Protein AF-A0A7X8V606-F1 (afdb_monomer_lite)

Structure (mmCIF, N/CA/C/O backbone):
data_AF-A0A7X8V606-F1
#
_entry.id   AF-A0A7X8V606-F1
#
loop_
_atom_site.group_PDB
_atom_site.id
_atom_site.type_symbol
_atom_site.label_atom_id
_atom_site.label_alt_id
_atom_site.label_comp_id
_atom_site.label_asym_id
_atom_site.label_entity_id
_atom_site.label_seq_id
_atom_site.pdbx_PDB_ins_code
_atom_site.Cartn_x
_atom_site.Cartn_y
_atom_site.Cartn_z
_atom_site.occupancy
_atom_site.B_iso_or_equiv
_atom_site.auth_seq_id
_atom_site.auth_comp_id
_atom_site.auth_asym_id
_atom_site.auth_atom_id
_atom_site.pdbx_PDB_model_num
ATOM 1 N N . MET A 1 1 ? -9.248 12.528 6.461 1.00 71.75 1 MET A N 1
ATOM 2 C CA . MET A 1 1 ? -9.094 11.209 5.810 1.00 71.75 1 MET A CA 1
ATOM 3 C C . MET A 1 1 ? -9.907 10.234 6.644 1.00 71.75 1 MET A C 1
ATOM 5 O O . MET A 1 1 ? -9.783 10.336 7.853 1.00 71.75 1 MET A O 1
ATOM 9 N N . GLY A 1 2 ? -10.758 9.388 6.055 1.00 89.31 2 GLY A N 1
ATOM 10 C CA . GLY A 1 2 ? -11.555 8.424 6.840 1.00 89.31 2 GLY A CA 1
ATOM 11 C C . GLY A 1 2 ? -13.058 8.381 6.555 1.00 89.31 2 GLY A C 1
ATOM 12 O O . GLY A 1 2 ? -13.707 7.450 7.010 1.00 89.31 2 GLY A O 1
ATOM 13 N N . ILE A 1 3 ? -13.607 9.293 5.741 1.00 96.69 3 ILE A N 1
ATOM 14 C CA . ILE A 1 3 ? -15.060 9.375 5.475 1.00 96.69 3 ILE A CA 1
ATOM 15 C C . ILE A 1 3 ? -15.687 8.039 5.043 1.00 96.69 3 ILE A C 1
ATOM 17 O O . ILE A 1 3 ? -16.785 7.703 5.476 1.00 96.69 3 ILE A O 1
ATOM 21 N N . TRP A 1 4 ? -14.977 7.248 4.232 1.00 97.31 4 TRP A N 1
ATOM 22 C CA . TRP A 1 4 ? -15.421 5.915 3.821 1.00 97.31 4 TRP A CA 1
ATOM 23 C C . TRP A 1 4 ? -15.470 4.931 4.984 1.00 97.31 4 TRP A C 1
ATOM 25 O O . TRP A 1 4 ? -16.433 4.184 5.100 1.00 97.31 4 TRP A O 1
ATOM 35 N N . ILE A 1 5 ? -14.473 4.956 5.869 1.00 96.50 5 ILE A N 1
ATOM 36 C CA . ILE A 1 5 ? -14.475 4.112 7.061 1.00 96.50 5 ILE A CA 1
ATOM 37 C C . ILE A 1 5 ? -15.622 4.557 7.968 1.00 96.50 5 ILE A C 1
ATOM 39 O O . ILE A 1 5 ? -16.459 3.744 8.317 1.00 96.50 5 ILE A O 1
ATOM 43 N N . GLU A 1 6 ? -15.750 5.846 8.273 1.00 96.50 6 GLU A N 1
ATOM 44 C CA . GLU A 1 6 ? -16.831 6.366 9.125 1.00 96.50 6 GLU A CA 1
ATOM 45 C C . GLU A 1 6 ? -18.233 6.028 8.591 1.00 96.50 6 GLU A C 1
ATOM 47 O O . GLU A 1 6 ? -19.126 5.686 9.364 1.00 96.50 6 GLU A O 1
ATOM 52 N N . THR A 1 7 ? -18.422 6.078 7.270 1.00 97.75 7 THR A N 1
ATOM 53 C CA . THR A 1 7 ? -19.724 5.840 6.628 1.00 97.75 7 THR A CA 1
ATOM 54 C C . THR A 1 7 ? -20.023 4.352 6.445 1.00 97.75 7 THR A C 1
ATOM 56 O O . THR A 1 7 ? -21.169 3.925 6.591 1.00 97.75 7 THR A O 1
ATOM 59 N N . CYS A 1 8 ? -19.010 3.553 6.106 1.00 97.38 8 CYS A N 1
ATOM 60 C CA . CYS A 1 8 ? -19.185 2.183 5.629 1.00 97.38 8 CYS A CA 1
ATOM 61 C C . CYS A 1 8 ? -18.550 1.125 6.536 1.00 97.38 8 CYS A C 1
ATOM 63 O O . CYS A 1 8 ? -18.601 -0.043 6.170 1.00 97.38 8 CYS A O 1
ATOM 65 N N . LYS A 1 9 ? -17.999 1.484 7.709 1.00 96.12 9 LYS A N 1
ATOM 66 C CA . LYS A 1 9 ? -17.287 0.559 8.616 1.00 96.12 9 LYS A CA 1
ATOM 67 C C . LYS A 1 9 ? -17.955 -0.812 8.782 1.00 96.12 9 LYS A C 1
ATOM 69 O O . LYS A 1 9 ? -17.230 -1.794 8.690 1.00 96.12 9 LYS A O 1
ATOM 74 N N . PRO A 1 10 ? -19.283 -0.930 8.993 1.00 97.06 10 PRO A N 1
ATOM 75 C CA . PRO A 1 10 ? -19.922 -2.237 9.178 1.00 97.06 10 PRO A CA 1
ATOM 76 C C . PRO A 1 10 ? -19.868 -3.168 7.955 1.00 97.06 10 PRO A C 1
ATOM 78 O O . PRO A 1 10 ? -20.267 -4.321 8.070 1.00 97.06 10 PRO A O 1
ATOM 81 N N . TYR A 1 11 ? -19.435 -2.663 6.799 1.00 97.88 11 TYR A N 1
ATOM 82 C CA . TYR A 1 11 ? -19.394 -3.364 5.515 1.00 97.88 11 TYR A CA 1
ATOM 83 C C . TYR A 1 11 ? -17.972 -3.496 4.948 1.00 97.88 11 TYR A C 1
ATOM 85 O O . TYR A 1 11 ? -17.815 -3.924 3.807 1.00 97.88 11 TYR A O 1
ATOM 93 N N . ILE A 1 12 ? -16.947 -3.070 5.692 1.00 97.31 12 ILE A N 1
ATOM 94 C CA . ILE A 1 12 ? -15.549 -3.150 5.263 1.00 97.31 12 ILE A CA 1
ATOM 95 C C . ILE A 1 12 ? -14.886 -4.304 6.012 1.00 97.31 12 ILE A C 1
ATOM 97 O O . ILE A 1 12 ? -14.700 -4.214 7.221 1.00 97.31 12 ILE A O 1
ATOM 101 N N . ASP A 1 13 ? -14.487 -5.343 5.280 1.00 96.44 13 ASP A N 1
ATOM 102 C CA . ASP A 1 13 ? -13.788 -6.514 5.836 1.00 96.44 13 ASP A CA 1
ATOM 103 C C . ASP A 1 13 ? -12.285 -6.536 5.507 1.00 96.44 13 ASP A C 1
ATOM 105 O O . ASP A 1 13 ? -11.510 -7.256 6.137 1.00 96.44 13 ASP A O 1
ATOM 109 N N . ALA A 1 14 ? -11.854 -5.747 4.522 1.00 96.44 14 ALA A N 1
ATOM 110 C CA . ALA A 1 14 ? -10.463 -5.657 4.100 1.00 96.44 14 ALA A CA 1
ATOM 111 C C . ALA A 1 14 ? -10.197 -4.351 3.343 1.00 96.44 14 ALA A C 1
ATOM 113 O O . ALA A 1 14 ? -11.121 -3.659 2.908 1.00 96.44 14 ALA A O 1
ATOM 114 N N . PHE A 1 15 ? -8.916 -4.050 3.145 1.00 96.62 15 PHE A N 1
ATOM 115 C CA . PHE A 1 15 ? -8.447 -2.936 2.328 1.00 96.62 15 PHE A CA 1
ATOM 116 C C . PHE A 1 15 ? -7.464 -3.422 1.269 1.00 96.62 15 PHE A C 1
ATOM 118 O O . PHE A 1 15 ? -6.694 -4.349 1.515 1.00 96.62 15 PHE A O 1
ATOM 125 N N . HIS A 1 16 ? -7.446 -2.746 0.124 1.00 97.75 16 HIS A N 1
ATOM 126 C CA . HIS A 1 16 ? -6.298 -2.764 -0.774 1.00 97.75 16 HIS A CA 1
ATOM 127 C C . HIS A 1 16 ? -5.404 -1.556 -0.470 1.00 97.75 16 HIS A C 1
ATOM 129 O O . HIS A 1 16 ? -5.893 -0.441 -0.271 1.00 97.75 16 HIS A O 1
ATOM 135 N N . LEU A 1 17 ? -4.095 -1.786 -0.415 1.00 96.81 17 LEU A N 1
ATOM 136 C CA . LEU A 1 17 ? -3.056 -0.788 -0.217 1.00 96.81 17 LEU A CA 1
ATOM 137 C C . LEU A 1 17 ? -2.221 -0.644 -1.484 1.00 96.81 17 LEU A C 1
ATOM 139 O O . LEU A 1 17 ? -1.731 -1.623 -2.040 1.00 96.81 17 LEU A O 1
ATOM 143 N N . GLN A 1 18 ? -1.999 0.605 -1.868 1.00 98.31 18 GLN A N 1
ATOM 144 C CA . GLN A 1 18 ? -1.145 1.022 -2.973 1.00 98.31 18 GLN A CA 1
ATOM 145 C C . GLN A 1 18 ? -0.509 2.370 -2.627 1.00 98.31 18 GLN A C 1
ATOM 147 O O . GLN A 1 18 ? -1.064 3.134 -1.837 1.00 98.31 18 GLN A O 1
ATOM 152 N N . GLN A 1 19 ? 0.626 2.700 -3.231 1.00 98.38 19 GLN A N 1
ATOM 153 C CA . GLN A 1 19 ? 1.146 4.063 -3.212 1.00 98.38 19 GLN A CA 1
ATOM 154 C C . GLN A 1 19 ? 0.465 4.902 -4.302 1.00 98.38 19 GLN A C 1
ATOM 156 O O . GLN A 1 19 ? 0.109 4.398 -5.367 1.00 98.38 19 GLN A O 1
ATOM 161 N N . THR A 1 20 ? 0.276 6.198 -4.048 1.00 98.44 20 THR A N 1
ATOM 162 C CA . THR A 1 20 ? -0.383 7.099 -5.001 1.00 98.44 20 THR A CA 1
ATOM 163 C C . THR A 1 20 ? -0.002 8.563 -4.784 1.00 98.44 20 THR A C 1
ATOM 165 O O . THR A 1 20 ? 0.384 8.971 -3.689 1.00 98.44 20 THR A O 1
ATOM 168 N N . ASP A 1 21 ? -0.142 9.371 -5.831 1.00 98.00 21 ASP A N 1
ATOM 169 C CA . ASP A 1 21 ? -0.111 10.835 -5.769 1.00 98.00 21 ASP A CA 1
ATOM 170 C C . ASP A 1 21 ? -1.506 11.459 -5.566 1.00 98.00 21 ASP A C 1
ATOM 172 O O . ASP A 1 21 ? -1.626 12.677 -5.448 1.00 98.00 21 ASP A O 1
ATOM 176 N N . GLY A 1 22 ? -2.562 10.640 -5.529 1.00 97.19 22 GLY A N 1
ATOM 177 C CA . GLY A 1 22 ? -3.953 11.071 -5.377 1.00 97.19 22 GLY A CA 1
ATOM 178 C C . GLY A 1 22 ? -4.570 11.694 -6.633 1.00 97.19 22 GLY A C 1
ATOM 179 O O . GLY A 1 22 ? -5.708 12.158 -6.570 1.00 97.19 22 GLY A O 1
ATOM 180 N N . MET A 1 23 ? -3.850 11.713 -7.760 1.00 97.88 23 MET A N 1
ATOM 181 C CA . MET A 1 23 ? -4.328 12.303 -9.017 1.00 97.88 23 MET A CA 1
ATOM 182 C C . MET A 1 23 ? -4.893 11.249 -9.967 1.00 97.88 23 MET A C 1
ATOM 184 O O . MET A 1 23 ? -5.812 11.534 -10.732 1.00 97.88 23 MET A O 1
ATOM 188 N N . LEU A 1 24 ? -4.342 10.036 -9.915 1.00 98.25 24 LEU A N 1
ATOM 189 C CA . LEU A 1 24 ? -4.829 8.856 -10.622 1.00 98.25 24 LEU A CA 1
ATOM 190 C C . LEU A 1 24 ? -4.852 7.660 -9.665 1.00 98.25 24 LEU A C 1
ATOM 192 O O . LEU A 1 24 ? -4.253 7.690 -8.588 1.00 98.25 24 LEU A O 1
ATOM 196 N N . ASP A 1 25 ? -5.525 6.596 -10.085 1.00 98.12 25 ASP A N 1
ATOM 197 C CA . ASP A 1 25 ? -5.451 5.299 -9.420 1.00 98.12 25 ASP A CA 1
ATOM 198 C C . ASP A 1 25 ? -4.131 4.623 -9.810 1.00 98.12 25 ASP A C 1
ATOM 200 O O . ASP A 1 25 ? -3.988 4.083 -10.908 1.00 98.12 25 ASP A O 1
ATOM 204 N N . ARG A 1 26 ? -3.096 4.836 -8.994 1.00 98.44 26 ARG A N 1
ATOM 205 C CA . ARG A 1 26 ? -1.701 4.630 -9.407 1.00 98.44 26 ARG A CA 1
ATOM 206 C C . ARG A 1 26 ? -1.256 3.181 -9.325 1.00 98.44 26 ARG A C 1
ATOM 208 O O . ARG A 1 26 ? -0.418 2.787 -10.130 1.00 98.44 26 ARG A O 1
ATOM 215 N N . HIS A 1 27 ? -1.759 2.439 -8.342 1.00 98.62 27 HIS A N 1
ATOM 216 C CA . HIS A 1 27 ? -1.314 1.091 -7.999 1.00 98.62 27 HIS A CA 1
ATOM 217 C C . HIS A 1 27 ? 0.213 0.967 -7.900 1.00 98.62 27 HIS A C 1
ATOM 219 O O . HIS A 1 27 ? 0.799 -0.032 -8.316 1.00 98.62 27 HIS A O 1
ATOM 225 N N . TRP A 1 28 ? 0.881 1.999 -7.378 1.00 98.69 28 TRP A N 1
ATOM 226 C CA . TRP A 1 28 ? 2.330 1.974 -7.235 1.00 98.69 28 TRP A CA 1
ATOM 227 C C . TRP A 1 28 ? 2.754 1.124 -6.043 1.00 98.69 28 TRP A C 1
ATOM 229 O O . TRP A 1 28 ? 2.079 1.065 -5.014 1.00 98.69 28 TRP A O 1
ATOM 239 N N . ASP A 1 29 ? 3.933 0.527 -6.164 1.00 98.38 29 ASP A N 1
ATOM 240 C CA . ASP A 1 29 ? 4.656 -0.049 -5.038 1.00 98.38 29 ASP A CA 1
ATOM 241 C C . ASP A 1 29 ? 5.177 1.042 -4.077 1.00 98.38 29 ASP A C 1
ATOM 243 O O . ASP A 1 29 ? 5.255 2.227 -4.420 1.00 98.38 29 ASP A O 1
ATOM 247 N N . PHE A 1 30 ? 5.569 0.654 -2.862 1.00 97.94 30 PHE A N 1
ATOM 248 C CA . PHE A 1 30 ? 6.003 1.602 -1.827 1.00 97.94 30 PHE A CA 1
ATOM 249 C C . PHE A 1 30 ? 7.473 2.038 -1.964 1.00 97.94 30 PHE A C 1
ATOM 251 O O . PHE A 1 30 ? 7.978 2.772 -1.115 1.00 97.94 30 PHE A O 1
ATOM 258 N N . THR A 1 31 ? 8.170 1.646 -3.038 1.00 97.31 31 THR A N 1
ATO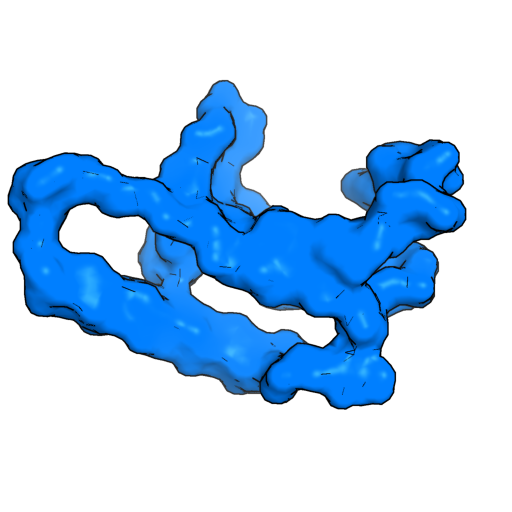M 259 C CA . THR A 1 31 ? 9.470 2.241 -3.406 1.00 97.31 31 THR A CA 1
ATOM 260 C C . THR A 1 31 ? 9.300 3.590 -4.111 1.00 97.31 31 THR A C 1
ATOM 262 O O . THR A 1 31 ? 10.250 4.371 -4.201 1.00 97.31 31 THR A O 1
ATOM 265 N N . LYS A 1 32 ? 8.089 3.890 -4.599 1.00 97.00 32 LYS A N 1
ATOM 266 C CA . LYS A 1 32 ? 7.734 5.175 -5.208 1.00 97.00 32 LYS A CA 1
ATOM 267 C C . LYS A 1 32 ? 7.410 6.215 -4.132 1.00 97.00 32 LYS A C 1
ATOM 269 O O . LYS A 1 32 ? 6.842 5.907 -3.087 1.00 97.00 32 LYS A O 1
ATOM 274 N N . GLN A 1 33 ? 7.737 7.478 -4.403 1.00 96.94 33 GLN A N 1
ATOM 275 C CA . GLN A 1 33 ? 7.294 8.588 -3.557 1.00 96.94 33 GLN A CA 1
ATOM 276 C C . GLN A 1 33 ? 5.804 8.864 -3.788 1.00 96.94 33 GLN A C 1
ATOM 278 O O . GLN A 1 33 ? 5.360 8.953 -4.931 1.00 96.94 33 GLN A O 1
ATOM 283 N N . GLY A 1 34 ? 5.046 9.039 -2.707 1.00 97.06 34 GLY A N 1
ATOM 284 C CA . GLY A 1 34 ? 3.624 9.361 -2.771 1.00 97.06 34 GLY A CA 1
ATOM 285 C C . GLY A 1 34 ? 3.042 9.752 -1.413 1.00 97.06 34 GLY A C 1
ATOM 286 O O . GLY A 1 34 ? 3.775 10.056 -0.471 1.00 97.06 34 GLY A O 1
ATOM 287 N N . LEU A 1 35 ? 1.713 9.791 -1.340 1.00 97.56 35 LEU A N 1
ATOM 288 C CA . LEU A 1 35 ? 0.946 10.285 -0.197 1.00 97.56 35 LEU A CA 1
ATOM 289 C C . LEU A 1 35 ? 0.708 9.232 0.894 1.00 97.56 35 LEU A C 1
ATOM 291 O O . LEU A 1 35 ? 0.510 9.600 2.052 1.00 97.56 35 LEU A O 1
ATOM 295 N N . LEU A 1 36 ? 0.690 7.941 0.550 1.00 96.06 36 LEU A N 1
ATOM 296 C CA . LEU A 1 36 ? 0.420 6.862 1.502 1.00 96.06 36 LEU A CA 1
ATOM 297 C C . LEU A 1 36 ? 1.709 6.467 2.224 1.00 96.06 36 LEU A C 1
ATOM 299 O O . LEU A 1 36 ? 2.462 5.605 1.774 1.00 96.06 36 LEU A O 1
ATOM 303 N N . THR A 1 37 ? 1.974 7.123 3.352 1.00 95.88 37 THR A N 1
ATOM 304 C CA . THR A 1 37 ? 3.054 6.739 4.268 1.00 95.88 37 THR A CA 1
ATOM 305 C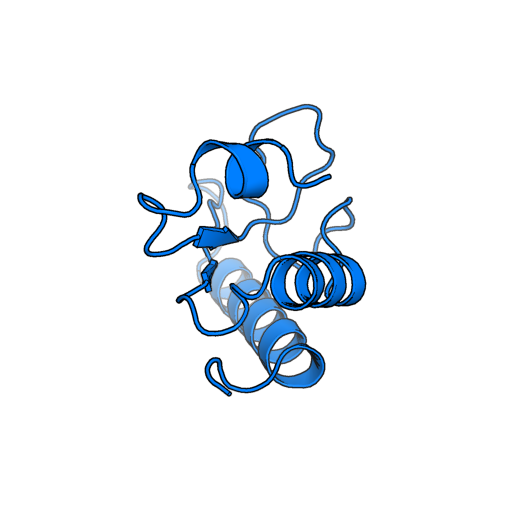 C . THR A 1 37 ? 2.576 5.688 5.267 1.00 95.88 37 THR A C 1
ATOM 307 O O . THR A 1 37 ? 1.391 5.602 5.592 1.00 95.88 37 THR A O 1
ATOM 310 N N . THR A 1 38 ? 3.508 4.907 5.807 1.00 94.62 38 THR A N 1
ATOM 311 C CA . THR A 1 38 ? 3.234 3.897 6.841 1.00 94.62 38 THR A CA 1
ATOM 312 C C . THR A 1 38 ? 2.647 4.529 8.104 1.00 94.62 38 THR A C 1
ATOM 314 O O . THR A 1 38 ? 1.687 4.008 8.665 1.00 94.62 38 THR A O 1
ATOM 317 N N . ASP A 1 39 ? 3.129 5.711 8.495 1.00 95.56 39 ASP A N 1
ATOM 318 C CA . ASP A 1 39 ? 2.583 6.467 9.629 1.00 95.56 39 ASP A CA 1
ATOM 319 C C . ASP A 1 39 ? 1.132 6.894 9.397 1.00 95.56 39 ASP A C 1
ATOM 321 O O . ASP A 1 39 ? 0.310 6.842 10.312 1.00 95.56 39 ASP A O 1
ATOM 325 N N . LEU A 1 40 ? 0.794 7.300 8.169 1.00 95.88 40 LEU A N 1
ATOM 326 C CA . LEU A 1 40 ? -0.572 7.667 7.816 1.00 95.88 40 LEU A CA 1
ATOM 327 C C . LEU A 1 40 ? -1.495 6.446 7.853 1.00 95.88 40 LEU A C 1
ATOM 329 O O . LEU A 1 40 ? -2.586 6.533 8.415 1.00 95.88 40 LEU A O 1
ATOM 333 N N . ILE A 1 41 ? -1.057 5.316 7.291 1.00 95.75 41 ILE A N 1
ATOM 334 C CA . ILE A 1 41 ? -1.811 4.054 7.312 1.00 95.75 41 ILE A CA 1
ATOM 335 C C . ILE A 1 41 ? -2.078 3.631 8.760 1.00 95.75 41 ILE A C 1
ATOM 337 O O . ILE A 1 41 ? -3.231 3.419 9.143 1.00 95.75 41 ILE A O 1
ATOM 341 N N . ARG A 1 42 ? -1.031 3.584 9.589 1.00 94.88 42 ARG A N 1
ATOM 342 C CA . ARG A 1 42 ? -1.128 3.264 11.016 1.00 94.88 42 ARG A CA 1
ATOM 343 C C . ARG A 1 42 ? -2.117 4.180 11.726 1.00 94.88 42 ARG A C 1
ATOM 345 O O . ARG A 1 42 ? -3.079 3.705 12.320 1.00 94.88 42 ARG A O 1
ATOM 352 N N . LYS A 1 43 ? -1.922 5.493 11.600 1.00 95.69 43 LYS A N 1
ATOM 353 C CA . LYS A 1 43 ? -2.770 6.492 12.246 1.00 95.69 43 LYS A CA 1
ATOM 354 C C . LYS A 1 43 ? -4.244 6.288 11.900 1.00 95.69 43 LYS A C 1
ATOM 356 O O . LYS A 1 43 ? -5.072 6.207 12.797 1.00 95.69 43 LYS A O 1
ATOM 361 N N . ILE A 1 44 ? -4.579 6.190 10.613 1.00 95.88 44 ILE A N 1
ATOM 362 C CA . ILE A 1 44 ? -5.979 6.094 10.179 1.00 95.88 44 ILE A CA 1
ATOM 363 C C . ILE A 1 44 ? -6.613 4.780 10.633 1.00 95.88 44 ILE A C 1
ATOM 365 O O . ILE A 1 44 ? -7.750 4.786 11.111 1.00 95.88 44 ILE A O 1
ATOM 369 N N . THR A 1 45 ? -5.894 3.665 10.504 1.00 94.69 45 THR A N 1
ATOM 370 C CA . THR A 1 45 ? -6.418 2.346 10.879 1.00 94.69 45 THR A CA 1
ATOM 371 C C . THR A 1 45 ? -6.615 2.205 12.392 1.00 94.69 45 THR A C 1
ATOM 373 O O . THR A 1 45 ? -7.626 1.641 12.821 1.00 94.69 45 THR A O 1
ATOM 376 N N . GLU A 1 46 ? -5.715 2.764 13.204 1.00 95.00 46 GLU A N 1
ATOM 377 C CA . GLU A 1 46 ? -5.832 2.808 14.666 1.00 95.00 46 GLU A CA 1
ATOM 378 C C . GLU A 1 46 ? -6.952 3.761 15.117 1.00 95.00 46 GLU A C 1
ATOM 380 O O . GLU A 1 46 ? -7.825 3.348 15.882 1.00 95.00 46 GLU A O 1
ATOM 385 N N . GLU A 1 47 ? -7.006 4.994 14.591 1.00 96.56 47 GLU A N 1
ATOM 386 C CA . GLU A 1 47 ? -8.038 5.995 14.931 1.00 96.56 47 GLU A CA 1
ATOM 387 C C . GLU A 1 47 ? -9.460 5.478 14.677 1.00 96.56 47 GLU A C 1
ATOM 389 O O . GLU A 1 47 ? -10.377 5.753 15.450 1.00 96.56 47 GLU A O 1
ATOM 394 N N . HIS A 1 48 ? -9.647 4.691 13.616 1.00 95.94 48 HIS A N 1
ATOM 395 C CA . HIS A 1 48 ? -10.954 4.143 13.260 1.00 95.94 48 HIS A CA 1
ATOM 396 C C . HIS A 1 48 ? -11.189 2.735 13.813 1.00 95.94 48 HIS A C 1
ATOM 398 O O . HIS A 1 48 ? -12.244 2.156 13.548 1.00 95.94 48 HIS A O 1
ATOM 404 N N . ASN A 1 49 ? -10.256 2.178 14.592 1.00 95.38 49 ASN A N 1
ATOM 405 C CA . ASN A 1 49 ? -10.306 0.819 15.132 1.00 95.38 49 ASN A CA 1
ATOM 406 C C . ASN A 1 49 ? -10.620 -0.233 14.047 1.00 95.38 49 ASN A C 1
ATOM 408 O O . ASN A 1 49 ? -11.620 -0.955 14.134 1.00 95.38 49 ASN A O 1
ATOM 412 N N . VAL A 1 50 ? -9.802 -0.238 12.991 1.00 95.19 50 VAL A N 1
ATOM 413 C CA . VAL A 1 50 ? -9.839 -1.179 11.852 1.00 95.19 50 VAL A CA 1
ATOM 414 C C . VAL A 1 50 ? -8.458 -1.765 11.523 1.00 95.19 50 VAL A C 1
ATOM 416 O O . VAL A 1 50 ? -8.313 -2.462 10.528 1.00 95.19 50 VAL A O 1
ATOM 419 N N . ALA A 1 51 ? -7.441 -1.524 12.358 1.00 93.31 51 ALA A N 1
ATOM 420 C CA . ALA A 1 51 ? -6.081 -2.047 12.165 1.00 93.31 51 ALA A CA 1
ATOM 421 C C . ALA A 1 51 ? -5.984 -3.586 12.156 1.00 93.31 51 ALA A C 1
ATOM 423 O O . ALA A 1 51 ? -5.017 -4.134 11.637 1.00 93.31 51 ALA A O 1
ATOM 424 N N . HIS A 1 52 ? -6.989 -4.275 12.702 1.00 91.88 52 HIS A N 1
ATOM 425 C CA . HIS A 1 52 ? -7.104 -5.735 12.687 1.00 91.88 52 HIS A CA 1
ATOM 426 C C . HIS A 1 52 ? -7.615 -6.296 11.347 1.00 91.88 52 HIS A C 1
ATOM 428 O O . HIS A 1 52 ? -7.539 -7.503 11.129 1.00 91.88 52 HIS A O 1
ATOM 434 N N . LEU A 1 53 ? -8.167 -5.455 10.462 1.00 94.56 53 LEU A N 1
ATOM 435 C CA . LEU A 1 53 ? -8.627 -5.888 9.143 1.00 94.56 53 LEU A CA 1
ATOM 436 C C . LEU A 1 53 ? -7.438 -6.120 8.211 1.00 94.56 53 LEU A C 1
ATOM 438 O O . LEU A 1 53 ? -6.424 -5.419 8.278 1.00 94.56 53 LEU A O 1
ATOM 442 N N . VAL A 1 54 ? -7.580 -7.094 7.312 1.00 94.00 54 VAL A N 1
ATOM 443 C CA . VAL A 1 54 ? -6.521 -7.441 6.362 1.00 94.00 54 VAL A CA 1
ATOM 444 C C . VAL A 1 54 ? -6.300 -6.289 5.384 1.00 94.00 54 VAL A C 1
ATOM 446 O O . VAL A 1 54 ? -7.243 -5.707 4.847 1.00 94.00 54 VAL A O 1
ATOM 449 N N . GLN A 1 55 ? -5.030 -5.974 5.145 1.00 94.56 55 GLN A N 1
ATOM 450 C CA . GLN A 1 55 ? -4.587 -4.932 4.229 1.00 94.56 55 GLN A CA 1
ATOM 451 C C . GLN A 1 55 ? -3.755 -5.584 3.119 1.00 94.56 55 GLN A C 1
ATOM 453 O O . GLN A 1 55 ? -2.574 -5.873 3.302 1.00 94.56 55 GLN A O 1
ATOM 458 N N . TYR A 1 56 ? -4.386 -5.868 1.980 1.00 96.50 56 TYR A N 1
ATOM 459 C CA . TYR A 1 56 ? -3.740 -6.493 0.828 1.00 96.50 56 TYR A CA 1
ATOM 460 C C . TYR A 1 56 ? -2.948 -5.459 0.038 1.00 96.50 56 TYR A C 1
ATOM 462 O O . TYR A 1 56 ? -3.497 -4.446 -0.376 1.00 96.50 56 TYR A O 1
ATOM 470 N N . VAL A 1 57 ? -1.671 -5.716 -0.218 1.00 97.19 57 VAL A N 1
ATOM 471 C CA . VAL A 1 57 ? -0.876 -4.877 -1.122 1.00 97.19 57 VAL A CA 1
ATOM 472 C C . VAL A 1 57 ? -1.276 -5.199 -2.564 1.00 97.19 57 VAL A C 1
ATOM 474 O O . VAL A 1 57 ? -1.084 -6.328 -3.012 1.00 97.19 57 VAL A O 1
ATOM 477 N N . GLU A 1 58 ? -1.831 -4.222 -3.281 1.00 98.50 58 GLU A N 1
ATOM 478 C CA . GLU A 1 58 ? -2.283 -4.356 -4.670 1.00 98.50 58 GLU A CA 1
ATOM 479 C C . GLU A 1 58 ? -1.514 -3.382 -5.570 1.00 98.50 58 GLU A C 1
ATOM 481 O O . GLU A 1 58 ? -1.803 -2.186 -5.634 1.00 98.50 58 GLU A O 1
ATOM 486 N N . VAL A 1 59 ? -0.523 -3.916 -6.279 1.00 98.38 59 VAL A N 1
ATOM 487 C CA . VAL A 1 59 ? 0.397 -3.161 -7.135 1.00 98.38 59 VAL A CA 1
ATOM 488 C C . VAL A 1 59 ? 0.262 -3.641 -8.575 1.00 98.38 59 VAL A C 1
ATOM 490 O O . VAL A 1 59 ? 0.114 -4.838 -8.821 1.00 98.38 59 VAL A O 1
ATOM 493 N N . VAL A 1 60 ? 0.350 -2.712 -9.527 1.00 98.31 60 VAL A N 1
ATOM 494 C CA . VAL A 1 60 ? 0.287 -2.999 -10.963 1.00 98.31 60 VAL A CA 1
ATOM 495 C C . VAL A 1 60 ? 1.541 -2.455 -11.640 1.00 98.31 60 VAL A C 1
ATOM 497 O O . VAL A 1 60 ? 1.822 -1.259 -11.587 1.00 98.31 60 VAL A O 1
ATOM 500 N N . TYR A 1 61 ? 2.279 -3.344 -12.302 1.00 98.31 61 TYR A N 1
ATOM 501 C CA . TYR A 1 61 ? 3.426 -2.994 -13.138 1.00 98.31 61 TYR A CA 1
ATOM 502 C C . TYR A 1 61 ? 3.028 -2.941 -14.612 1.00 98.31 61 TYR A C 1
ATOM 504 O O . TYR A 1 61 ? 2.061 -3.577 -15.038 1.00 98.31 61 TYR A O 1
ATOM 512 N N . ALA A 1 62 ? 3.783 -2.171 -15.394 1.00 98.12 62 ALA A N 1
ATOM 513 C CA . ALA A 1 62 ? 3.670 -2.205 -16.844 1.00 98.12 62 ALA A CA 1
ATOM 514 C C . ALA A 1 62 ? 4.109 -3.584 -17.368 1.00 98.12 62 ALA A C 1
ATOM 516 O O . ALA A 1 62 ? 4.942 -4.249 -16.754 1.00 98.12 62 ALA A O 1
ATOM 517 N N . PHE A 1 63 ? 3.557 -4.019 -18.501 1.00 98.38 63 PHE A N 1
ATOM 518 C CA . PHE A 1 63 ? 3.845 -5.353 -19.046 1.00 98.38 63 PHE A CA 1
ATOM 519 C C . PHE A 1 63 ? 5.306 -5.525 -19.476 1.00 98.38 63 PHE A C 1
ATOM 521 O O . PHE A 1 63 ? 5.799 -6.644 -19.549 1.00 98.38 63 PHE A O 1
ATOM 528 N N . GLU A 1 64 ? 5.970 -4.424 -19.808 1.00 98.38 64 GLU A N 1
ATOM 529 C CA . GLU A 1 64 ? 7.363 -4.364 -20.231 1.00 98.38 64 GLU A CA 1
ATOM 530 C C . GLU A 1 64 ? 8.375 -4.311 -19.074 1.00 98.38 64 GLU A C 1
ATOM 532 O O . GLU A 1 64 ? 9.577 -4.324 -19.339 1.00 98.38 64 GLU A O 1
ATOM 537 N N . GLU A 1 65 ? 7.915 -4.235 -17.820 1.00 98.31 65 GLU A N 1
ATOM 538 C CA . GLU A 1 65 ? 8.788 -4.295 -16.642 1.00 98.31 65 GLU A CA 1
ATOM 539 C C . GLU A 1 65 ? 9.418 -5.690 -16.517 1.00 98.31 65 GLU A C 1
ATOM 541 O O . GLU A 1 65 ? 8.775 -6.699 -16.811 1.00 98.31 65 GLU A O 1
ATOM 546 N N . THR A 1 66 ? 10.681 -5.759 -16.089 1.00 98.69 66 THR A N 1
ATOM 547 C CA . THR A 1 66 ? 11.357 -7.053 -15.928 1.00 98.69 66 THR A CA 1
ATOM 548 C C . THR A 1 66 ? 10.861 -7.784 -14.682 1.00 98.69 66 THR A C 1
ATOM 550 O O . THR A 1 66 ? 10.567 -7.162 -13.659 1.00 98.69 66 THR A O 1
ATOM 553 N N . ASP A 1 67 ? 10.814 -9.117 -14.736 1.00 98.69 67 ASP A N 1
ATOM 554 C CA . ASP A 1 67 ? 10.443 -9.941 -13.581 1.00 98.69 67 ASP A CA 1
ATOM 555 C C . ASP A 1 67 ? 11.361 -9.660 -12.377 1.00 98.69 67 ASP A C 1
ATOM 557 O O . ASP A 1 67 ? 10.902 -9.626 -11.233 1.00 98.69 67 ASP A O 1
ATOM 561 N N . GLU A 1 68 ? 12.654 -9.418 -12.622 1.00 98.69 68 GLU A N 1
ATOM 562 C CA . GLU A 1 68 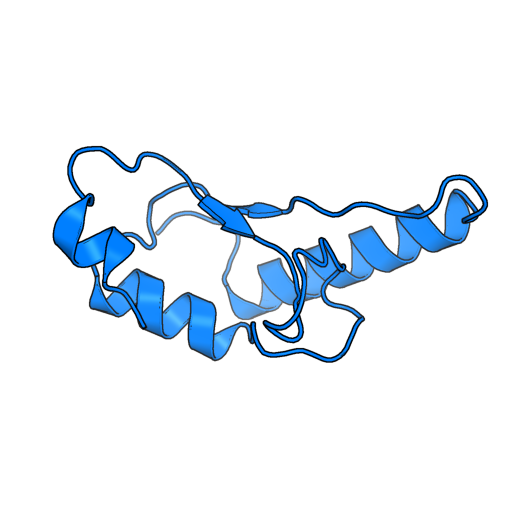? 13.629 -9.059 -11.594 1.00 98.69 68 GLU A CA 1
ATOM 563 C C . GLU A 1 68 ? 13.301 -7.726 -10.911 1.00 98.69 68 GLU A C 1
ATOM 565 O O . GLU A 1 68 ? 13.341 -7.645 -9.678 1.00 98.69 68 GLU A O 1
ATOM 570 N N . ASP A 1 69 ? 12.952 -6.694 -11.684 1.00 98.38 69 ASP A N 1
ATOM 571 C CA . ASP A 1 69 ? 12.587 -5.384 -11.142 1.00 98.38 69 ASP A CA 1
ATOM 572 C C . ASP A 1 69 ? 11.265 -5.457 -10.366 1.00 98.38 69 ASP A C 1
ATOM 574 O O . ASP A 1 69 ? 11.162 -4.903 -9.265 1.00 98.38 69 ASP A O 1
ATOM 578 N N . VAL A 1 70 ? 10.276 -6.199 -10.879 1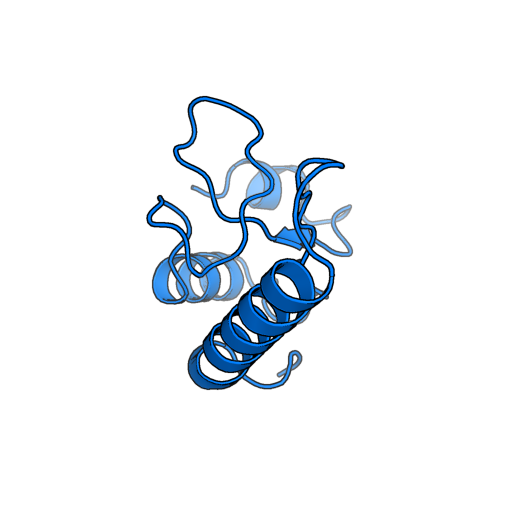.00 98.69 70 VAL A N 1
ATOM 579 C CA . VAL A 1 70 ? 9.015 -6.475 -10.170 1.00 98.69 70 VAL A CA 1
ATOM 580 C C . VAL A 1 70 ? 9.295 -7.165 -8.834 1.00 98.69 70 VAL A C 1
ATOM 582 O O . VAL A 1 70 ? 8.827 -6.710 -7.786 1.00 98.69 70 VAL A O 1
ATOM 585 N N . TYR A 1 71 ? 10.084 -8.241 -8.845 1.00 98.62 71 TYR A N 1
ATOM 586 C CA . TYR A 1 71 ? 10.400 -9.015 -7.648 1.00 98.62 71 TYR A CA 1
ATOM 587 C C . TYR A 1 71 ? 11.134 -8.176 -6.597 1.00 98.62 71 TYR A C 1
ATOM 589 O O . TYR A 1 71 ? 10.726 -8.152 -5.432 1.00 98.62 71 TYR A O 1
ATOM 597 N N . GLU A 1 72 ? 12.188 -7.452 -6.982 1.00 98.69 72 GLU A N 1
ATOM 598 C CA . GLU A 1 72 ? 12.966 -6.658 -6.030 1.00 98.69 72 GLU A CA 1
ATOM 599 C C . GLU A 1 72 ? 12.161 -5.492 -5.446 1.00 98.69 72 GLU A C 1
ATOM 601 O O . GLU A 1 72 ? 12.265 -5.216 -4.245 1.00 98.69 72 GLU A O 1
ATOM 606 N N . ASN A 1 73 ? 11.324 -4.828 -6.247 1.00 98.56 73 ASN A N 1
ATOM 607 C CA . ASN A 1 73 ? 10.486 -3.731 -5.763 1.00 98.56 73 ASN A CA 1
ATOM 608 C C . ASN A 1 73 ? 9.366 -4.227 -4.838 1.00 98.56 73 ASN A C 1
ATOM 610 O O . ASN A 1 73 ? 9.116 -3.611 -3.794 1.00 98.56 73 ASN A O 1
ATOM 614 N N . MET A 1 74 ? 8.750 -5.371 -5.148 1.00 98.31 74 MET A N 1
ATOM 615 C CA . MET A 1 74 ? 7.778 -6.006 -4.257 1.00 98.31 74 MET A CA 1
ATOM 616 C C . MET A 1 74 ? 8.423 -6.475 -2.956 1.00 98.31 74 MET A C 1
ATOM 618 O O . MET A 1 74 ? 7.881 -6.215 -1.882 1.00 98.31 74 MET A O 1
ATOM 622 N N . ARG A 1 75 ? 9.614 -7.083 -3.009 1.00 98.31 75 ARG A N 1
ATOM 623 C CA . ARG A 1 75 ? 10.355 -7.491 -1.808 1.00 98.31 75 ARG A CA 1
ATOM 624 C C . ARG A 1 75 ? 10.635 -6.296 -0.897 1.00 98.31 75 ARG A C 1
ATOM 626 O O . ARG A 1 75 ? 10.368 -6.369 0.298 1.00 98.31 75 ARG A O 1
ATOM 633 N N . ARG A 1 76 ? 11.122 -5.182 -1.455 1.00 98.31 76 ARG A N 1
ATOM 634 C CA . ARG A 1 76 ? 11.380 -3.940 -0.702 1.00 98.31 76 ARG A CA 1
ATOM 635 C C . ARG A 1 76 ? 10.105 -3.335 -0.124 1.00 98.31 76 ARG A C 1
ATOM 637 O O . ARG A 1 76 ? 10.122 -2.891 1.019 1.00 98.31 76 ARG A O 1
ATOM 644 N N . THR A 1 77 ? 9.015 -3.349 -0.890 1.00 97.69 77 THR A N 1
ATOM 645 C CA . THR A 1 77 ? 7.693 -2.908 -0.429 1.00 97.69 77 THR A CA 1
ATOM 646 C C . THR A 1 77 ? 7.232 -3.722 0.772 1.00 97.69 77 THR A C 1
ATOM 648 O O . THR A 1 77 ? 6.897 -3.147 1.804 1.00 97.69 77 THR A O 1
ATOM 651 N N . MET A 1 78 ? 7.271 -5.052 0.674 1.00 96.50 78 MET A N 1
ATOM 652 C CA . MET A 1 78 ? 6.850 -5.924 1.767 1.00 96.50 78 MET A CA 1
ATOM 653 C C . MET A 1 78 ? 7.740 -5.764 2.999 1.00 96.50 78 MET A C 1
ATOM 655 O O . MET A 1 78 ? 7.201 -5.640 4.093 1.00 96.50 78 MET A O 1
ATOM 659 N N . SER A 1 79 ? 9.068 -5.683 2.834 1.00 96.25 79 SER A N 1
ATOM 660 C CA . SER A 1 79 ? 9.983 -5.412 3.952 1.00 96.25 79 SER A CA 1
ATOM 661 C C . SER A 1 79 ? 9.650 -4.089 4.644 1.00 96.25 79 SER A C 1
ATOM 663 O O . SER A 1 79 ? 9.462 -4.076 5.853 1.00 96.25 79 SER A O 1
ATOM 665 N N . LEU A 1 80 ? 9.479 -2.996 3.889 1.00 95.38 80 LEU A N 1
ATOM 666 C CA . LEU A 1 80 ? 9.114 -1.696 4.458 1.00 95.38 80 LEU A CA 1
ATOM 667 C C . LEU A 1 80 ? 7.804 -1.770 5.252 1.00 95.38 80 LEU A C 1
ATOM 669 O O . LEU A 1 80 ? 7.733 -1.266 6.372 1.00 95.38 80 LEU A O 1
ATOM 673 N N . LEU A 1 81 ? 6.761 -2.370 4.677 1.00 94.50 81 LEU A N 1
ATOM 674 C CA . LEU A 1 81 ? 5.451 -2.448 5.319 1.00 94.50 81 LEU A CA 1
ATOM 675 C C . LEU A 1 81 ? 5.481 -3.344 6.562 1.00 94.50 81 LEU A C 1
ATOM 677 O O . LEU A 1 81 ? 4.930 -2.954 7.583 1.00 94.50 81 LEU A O 1
ATOM 681 N N . GLN A 1 82 ? 6.157 -4.491 6.522 1.00 92.19 82 GLN A N 1
ATOM 682 C CA . GLN A 1 82 ? 6.278 -5.386 7.678 1.00 92.19 82 GLN A CA 1
ATOM 683 C C . GLN A 1 82 ? 7.097 -4.753 8.807 1.00 92.19 82 GLN A C 1
ATOM 685 O O . GLN A 1 82 ? 6.663 -4.772 9.958 1.00 92.19 82 GLN A O 1
ATOM 690 N N . ASP A 1 83 ? 8.228 -4.123 8.481 1.00 92.12 83 ASP A N 1
ATOM 691 C CA . ASP A 1 83 ? 9.104 -3.473 9.464 1.00 92.12 83 ASP A CA 1
ATOM 692 C C . ASP A 1 83 ? 8.408 -2.303 10.178 1.00 92.12 83 ASP A C 1
ATOM 694 O O . ASP A 1 83 ? 8.705 -2.000 11.334 1.00 92.12 83 ASP A O 1
ATOM 698 N N . THR A 1 84 ? 7.479 -1.628 9.495 1.00 90.25 84 THR A N 1
ATOM 699 C CA . THR A 1 84 ? 6.841 -0.405 10.003 1.00 90.25 84 THR A CA 1
ATOM 700 C C . THR A 1 84 ? 5.424 -0.600 10.512 1.00 90.25 84 THR A C 1
ATOM 702 O O . THR A 1 84 ? 5.031 0.139 11.413 1.00 90.25 84 THR A O 1
ATOM 705 N N . LEU A 1 85 ? 4.649 -1.543 9.967 1.00 88.38 85 LEU A N 1
ATOM 706 C CA . LEU A 1 85 ? 3.257 -1.827 10.339 1.00 88.38 85 LEU A CA 1
ATOM 707 C C . LEU A 1 85 ? 3.116 -3.105 11.184 1.00 88.38 85 LEU A C 1
ATOM 709 O O . LEU A 1 85 ? 2.132 -3.227 11.913 1.00 88.38 85 LEU A O 1
ATOM 713 N N . GLY A 1 86 ? 4.119 -3.988 11.176 1.00 79.50 86 GLY A N 1
ATOM 714 C CA . GLY A 1 86 ? 4.086 -5.315 11.798 1.00 79.50 86 GLY A CA 1
ATOM 715 C C . GLY A 1 86 ? 3.600 -6.402 10.832 1.00 79.50 86 GLY A C 1
ATOM 716 O O . GLY A 1 86 ? 3.247 -6.121 9.689 1.00 79.50 86 GLY A O 1
ATOM 717 N N . GLU A 1 87 ? 3.544 -7.657 11.289 1.00 63.69 87 GLU A N 1
ATOM 718 C CA . GLU A 1 87 ? 3.160 -8.818 10.455 1.00 63.69 87 GLU A CA 1
ATOM 719 C C . GLU A 1 87 ? 1.666 -8.875 10.063 1.00 63.69 87 GLU A C 1
ATOM 721 O O . GLU A 1 87 ? 1.228 -9.840 9.443 1.00 63.69 87 GLU A O 1
ATOM 726 N N . GLY A 1 88 ? 0.885 -7.828 10.353 1.00 53.66 88 GLY A N 1
ATOM 727 C CA . GLY A 1 88 ? -0.558 -7.807 10.128 1.00 53.66 88 GLY A CA 1
ATOM 728 C C . GLY A 1 88 ? -1.303 -8.607 11.200 1.00 53.66 88 GLY A C 1
ATOM 729 O O . GLY A 1 88 ? -1.214 -9.829 11.260 1.00 53.66 88 GLY A O 1
ATOM 730 N N . GLY A 1 89 ? -2.064 -7.901 12.038 1.00 44.00 89 GLY A N 1
ATOM 731 C CA . GLY A 1 89 ? -2.862 -8.483 13.120 1.00 44.00 89 GLY A CA 1
ATOM 732 C C . GLY A 1 89 ? -2.257 -8.231 14.499 1.00 44.00 89 GLY A C 1
ATOM 733 O O . GLY A 1 89 ? -1.401 -8.982 14.963 1.00 44.00 89 GLY A 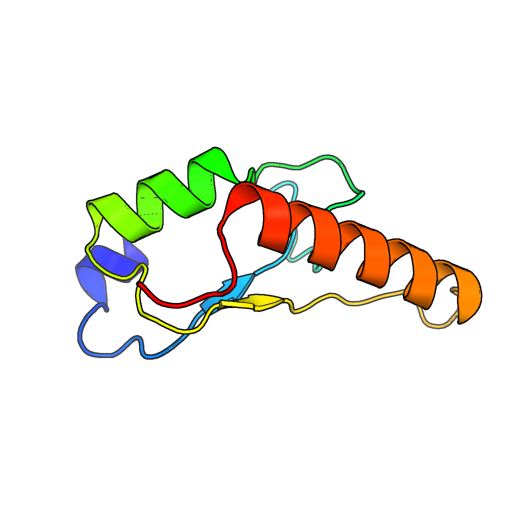O 1
ATOM 734 N N . CYS A 1 90 ? -2.723 -7.168 15.157 1.00 33.69 90 CYS A N 1
ATOM 735 C CA . CYS A 1 90 ? -2.793 -7.154 16.617 1.00 33.69 90 CYS A CA 1
ATOM 736 C C . CYS A 1 90 ? -4.033 -7.934 17.062 1.00 33.69 90 CYS A C 1
ATOM 738 O O . CYS A 1 90 ? -5.082 -7.767 16.396 1.00 33.69 90 CYS A O 1
#

Radius of gyration: 13.8 Å; chains: 1; bounding box: 34×22×37 Å

Secondary structure (D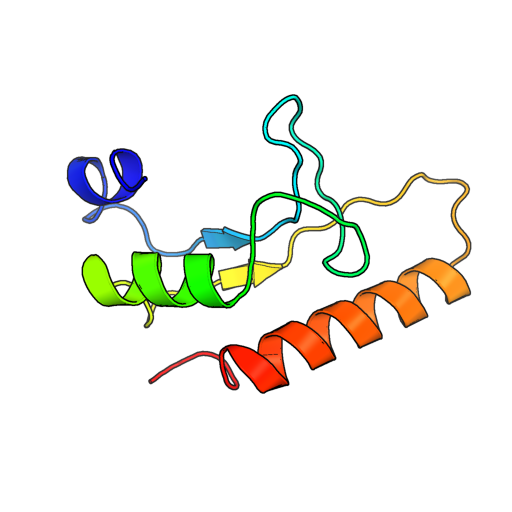SSP, 8-state):
--HHHHHHGGG--EEEE-B--SSS---B-TTS--S--HHHHHHHHHHTT-TTSEEEE-----TTS-HHHHHHHHHHHHHHHHHHH-SS--

pLDDT: mean 94.02, std 10.72, range [33.69, 98.69]

Sequence (90 aa):
MGIWIETCKPYIDAFHLQQTDGMLDRHWDFTKQGLLTTDLIRKITEEHNVAHLVQYVEVVYAFEETDEDVYENMRRTMSLLQDTLGEGGC

Foldseek 3Di:
DQPCCVVQVVPDQEEEDAFDQPPDPALHFPVDDHDDDLVVVQVRCVVSVNQLHYYHHGHDDDPPDDPVVVVVSVVVRVCRNCVRSNPHHD